Protein AF-A0A2P6RZK6-F1 (afdb_monomer)

Structure (mmCIF, N/CA/C/O backbone):
data_AF-A0A2P6RZK6-F1
#
_entry.id   AF-A0A2P6RZK6-F1
#
loop_
_atom_site.group_PDB
_atom_site.id
_atom_site.type_symbol
_atom_site.label_atom_id
_atom_site.label_alt_id
_atom_site.label_comp_id
_atom_site.label_asym_id
_atom_site.label_entity_id
_atom_site.label_seq_id
_atom_site.pdbx_PDB_ins_code
_atom_site.Cartn_x
_atom_site.Cartn_y
_atom_site.Cartn_z
_atom_site.occupancy
_atom_site.B_iso_or_equiv
_atom_site.auth_seq_id
_atom_site.auth_comp_id
_atom_site.auth_asym_id
_atom_site.auth_atom_id
_atom_site.pdbx_PDB_model_num
ATOM 1 N N . MET A 1 1 ? -6.494 -4.099 -17.503 1.00 28.72 1 MET A N 1
ATOM 2 C CA . MET A 1 1 ? -5.096 -4.482 -17.215 1.00 28.72 1 MET A CA 1
ATOM 3 C C . MET A 1 1 ? -5.135 -5.399 -15.998 1.00 28.72 1 MET A C 1
ATOM 5 O O . MET A 1 1 ? -5.299 -4.908 -14.892 1.00 28.72 1 MET A O 1
ATOM 9 N N . MET A 1 2 ? -5.185 -6.720 -16.198 1.00 30.56 2 MET A N 1
ATOM 10 C CA . MET A 1 2 ? -5.378 -7.677 -15.098 1.00 30.56 2 MET A CA 1
ATOM 11 C C . MET A 1 2 ? -4.011 -8.078 -14.539 1.00 30.56 2 MET A C 1
ATOM 13 O O . MET A 1 2 ? -3.192 -8.615 -15.280 1.00 30.56 2 MET A O 1
ATOM 17 N N . GLN A 1 3 ? -3.743 -7.759 -13.268 1.00 36.66 3 GLN A N 1
ATOM 18 C CA . GLN A 1 3 ? -2.532 -8.214 -12.582 1.00 36.66 3 GLN A CA 1
ATOM 19 C C . GLN A 1 3 ? -2.588 -9.738 -12.402 1.00 36.66 3 GLN A C 1
ATOM 21 O O . GLN A 1 3 ? -3.634 -10.295 -12.073 1.00 36.66 3 GLN A O 1
ATOM 26 N N . GLU A 1 4 ? -1.457 -10.400 -12.645 1.00 49.41 4 GLU A N 1
ATOM 27 C CA . GLU A 1 4 ? -1.244 -11.819 -12.360 1.00 49.41 4 GLU A CA 1
ATOM 28 C C . GLU A 1 4 ? -1.620 -12.201 -10.910 1.00 49.41 4 GLU A C 1
ATOM 30 O O . GLU A 1 4 ? -1.644 -11.334 -10.032 1.00 49.41 4 GLU A O 1
ATOM 35 N N . PRO A 1 5 ? -1.789 -13.505 -10.596 1.00 50.16 5 PRO A N 1
ATOM 36 C CA . PRO A 1 5 ? -1.989 -14.008 -9.225 1.00 50.16 5 PRO A CA 1
ATOM 37 C C . PRO A 1 5 ? -0.882 -13.625 -8.218 1.00 50.16 5 PRO A C 1
ATOM 39 O O . PRO A 1 5 ? -0.970 -13.945 -7.034 1.00 50.16 5 PRO A O 1
ATOM 42 N N . SER A 1 6 ? 0.186 -12.974 -8.684 1.00 55.44 6 SER A N 1
ATOM 43 C CA . SER A 1 6 ? 1.414 -12.689 -7.953 1.00 55.44 6 SER A CA 1
ATOM 44 C C . SER A 1 6 ? 1.315 -11.544 -6.951 1.00 55.44 6 SER A C 1
ATOM 46 O O . SER A 1 6 ? 2.235 -11.397 -6.150 1.00 55.44 6 SER A O 1
ATOM 48 N N . TYR A 1 7 ? 0.242 -10.746 -6.904 1.00 63.16 7 TYR A N 1
ATOM 49 C CA . TYR A 1 7 ? 0.174 -9.667 -5.909 1.00 63.16 7 TYR A CA 1
ATOM 50 C C . TYR A 1 7 ? 0.084 -10.198 -4.471 1.00 63.16 7 TYR A C 1
ATOM 52 O O . TYR A 1 7 ? 0.471 -9.488 -3.559 1.00 63.16 7 TYR A O 1
ATOM 60 N N . LEU A 1 8 ? -0.336 -11.446 -4.234 1.00 59.03 8 LEU A N 1
ATOM 61 C CA . LEU A 1 8 ? -0.295 -12.052 -2.891 1.00 59.03 8 LEU A CA 1
ATOM 62 C C . LEU A 1 8 ? 1.080 -12.622 -2.509 1.00 59.03 8 LEU A C 1
ATOM 64 O O . LEU A 1 8 ? 1.315 -12.933 -1.345 1.00 59.03 8 LEU A O 1
ATOM 68 N N . THR A 1 9 ? 1.993 -12.767 -3.472 1.00 59.50 9 THR A N 1
ATOM 69 C CA . THR A 1 9 ? 3.323 -13.369 -3.269 1.00 59.50 9 THR A CA 1
ATOM 70 C C . THR A 1 9 ? 4.474 -12.406 -3.563 1.00 59.50 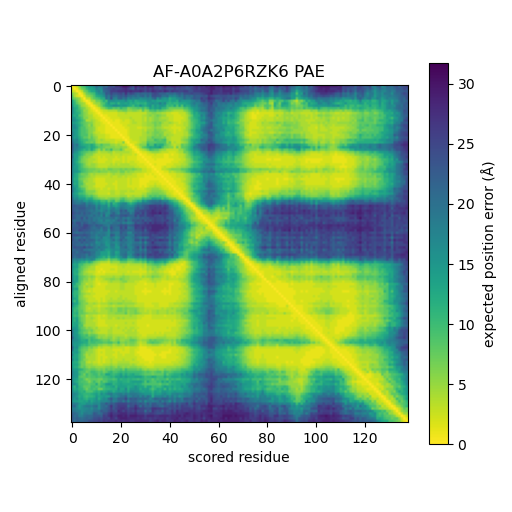9 THR A C 1
ATOM 72 O O . THR A 1 9 ? 5.631 -12.722 -3.291 1.00 59.50 9 THR A O 1
ATOM 75 N N . THR A 1 10 ? 4.178 -11.218 -4.092 1.00 72.25 10 THR A N 1
ATOM 76 C CA . THR A 1 10 ? 5.159 -10.208 -4.504 1.00 72.25 10 THR A CA 1
ATOM 77 C C . THR A 1 10 ? 4.788 -8.814 -3.982 1.00 72.25 10 THR A C 1
ATOM 79 O O . THR A 1 10 ? 3.839 -8.639 -3.222 1.00 72.25 10 THR A O 1
ATOM 82 N N . ALA A 1 11 ? 5.586 -7.804 -4.331 1.00 78.81 11 ALA A N 1
ATOM 83 C CA . ALA A 1 11 ? 5.276 -6.406 -4.045 1.00 78.81 11 ALA A CA 1
ATOM 84 C C . ALA A 1 11 ? 4.008 -5.954 -4.798 1.00 78.81 11 ALA A C 1
ATOM 86 O O . ALA A 1 11 ? 3.888 -6.202 -5.998 1.00 78.81 11 ALA A O 1
ATOM 87 N N . LEU A 1 12 ? 3.103 -5.232 -4.128 1.00 85.00 12 LEU A N 1
ATOM 88 C CA . LEU A 1 12 ? 1.922 -4.672 -4.788 1.00 85.00 12 LEU A CA 1
ATOM 89 C C . LEU A 1 12 ? 2.349 -3.539 -5.716 1.00 85.00 12 LEU A C 1
ATOM 91 O O . LEU A 1 12 ? 2.880 -2.534 -5.245 1.00 85.00 12 LEU A O 1
ATOM 95 N N . LYS A 1 13 ? 2.090 -3.677 -7.017 1.00 83.81 13 LYS A N 1
ATOM 96 C CA . LYS A 1 13 ? 2.293 -2.593 -7.982 1.00 83.81 13 LYS A CA 1
ATOM 97 C C . LYS A 1 13 ? 1.201 -1.538 -7.809 1.00 83.81 13 LYS A C 1
ATOM 99 O O . LYS A 1 13 ? 0.019 -1.874 -7.780 1.00 83.81 13 LYS A O 1
ATOM 104 N N . LEU A 1 14 ? 1.616 -0.282 -7.724 1.00 82.19 14 LEU A N 1
ATOM 105 C CA . 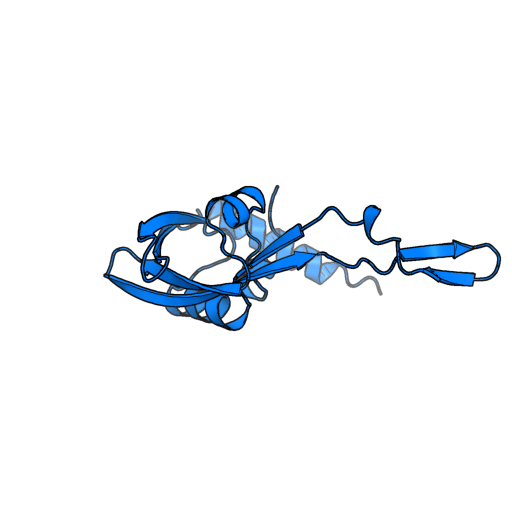LEU A 1 14 ? 0.747 0.886 -7.663 1.00 82.19 14 LEU A CA 1
ATOM 106 C C . LEU A 1 14 ? 0.800 1.636 -8.992 1.00 82.19 14 LEU A C 1
ATOM 108 O O . LEU A 1 14 ? 1.802 1.580 -9.706 1.00 82.19 14 LEU A O 1
ATOM 112 N N . ASP A 1 15 ? -0.266 2.372 -9.292 1.00 83.50 15 ASP A N 1
ATOM 113 C CA . ASP A 1 15 ? -0.241 3.344 -10.380 1.00 83.50 15 ASP A CA 1
ATOM 114 C C . ASP A 1 15 ? 0.815 4.421 -10.080 1.00 83.50 15 ASP A C 1
ATOM 116 O O . ASP A 1 15 ? 0.886 4.958 -8.967 1.00 83.50 15 ASP A O 1
ATOM 120 N N . ILE A 1 16 ? 1.663 4.719 -11.064 1.00 80.19 16 ILE A N 1
ATOM 121 C CA . ILE A 1 16 ? 2.757 5.668 -10.881 1.00 80.19 16 ILE A CA 1
ATOM 122 C C . ILE A 1 16 ? 2.252 7.093 -10.639 1.00 80.19 16 ILE A C 1
ATOM 124 O O . ILE A 1 16 ? 2.781 7.784 -9.769 1.00 80.19 16 ILE A O 1
ATOM 128 N N . ASN A 1 17 ? 1.175 7.505 -11.310 1.00 82.81 17 ASN A N 1
ATOM 129 C CA . ASN A 1 17 ? 0.586 8.830 -11.131 1.00 82.81 17 ASN A CA 1
ATOM 130 C C . ASN A 1 17 ? 0.031 8.976 -9.715 1.00 82.81 17 ASN A C 1
ATOM 132 O O . ASN A 1 17 ? 0.163 10.026 -9.089 1.00 82.81 17 ASN A O 1
ATOM 136 N N . PHE A 1 18 ? -0.552 7.900 -9.181 1.00 83.81 18 PHE A N 1
ATOM 137 C CA . PHE A 1 18 ? -1.007 7.858 -7.795 1.00 83.81 18 PHE A CA 1
ATOM 138 C C . PHE A 1 18 ? 0.165 8.028 -6.820 1.00 83.81 18 PHE A C 1
ATOM 140 O O . PHE A 1 18 ? 0.100 8.853 -5.909 1.00 83.81 18 PHE A O 1
ATOM 147 N N . ALA A 1 19 ? 1.262 7.296 -7.021 1.00 84.75 19 ALA A N 1
ATOM 148 C CA . ALA A 1 19 ? 2.421 7.381 -6.137 1.00 84.75 19 ALA A CA 1
ATOM 149 C C . ALA A 1 19 ? 3.134 8.740 -6.201 1.00 84.75 19 ALA A C 1
ATOM 151 O O . ALA A 1 19 ? 3.555 9.258 -5.163 1.00 84.75 19 ALA A O 1
ATOM 152 N N . GLN A 1 20 ? 3.232 9.334 -7.392 1.00 83.12 20 GLN A N 1
ATOM 153 C CA . GLN A 1 20 ? 3.792 10.669 -7.598 1.00 83.12 20 GLN A CA 1
ATOM 154 C C . GLN A 1 20 ? 2.909 11.752 -6.970 1.00 83.12 20 GLN A C 1
ATOM 156 O O . GLN A 1 20 ? 3.422 12.596 -6.234 1.00 83.12 20 GLN A O 1
ATOM 161 N N . LYS A 1 21 ? 1.582 11.688 -7.169 1.00 84.75 21 LYS A N 1
ATOM 162 C CA . LYS A 1 21 ? 0.605 12.643 -6.611 1.00 84.75 21 LYS A CA 1
ATOM 163 C C . LYS A 1 21 ? 0.762 12.827 -5.102 1.00 84.75 21 LYS A C 1
ATOM 165 O O . LYS A 1 21 ? 0.612 13.936 -4.597 1.00 84.75 21 LYS A O 1
ATOM 170 N N . TYR A 1 22 ? 1.072 11.748 -4.391 1.00 82.75 22 TYR A N 1
ATOM 171 C CA . TYR A 1 22 ? 1.213 11.754 -2.935 1.00 82.75 22 TYR A CA 1
ATOM 172 C C . TYR A 1 22 ? 2.668 11.701 -2.452 1.00 82.75 22 TYR A C 1
ATOM 174 O O . TYR A 1 22 ? 2.907 11.574 -1.251 1.00 82.75 22 TYR A O 1
ATOM 182 N N . ASN A 1 23 ? 3.639 11.819 -3.364 1.00 83.44 23 ASN A N 1
ATOM 183 C CA . ASN A 1 23 ? 5.072 11.759 -3.080 1.00 83.44 23 ASN A CA 1
ATOM 184 C C . ASN A 1 23 ? 5.454 10.548 -2.202 1.00 83.44 23 ASN A C 1
ATOM 186 O O . ASN A 1 23 ? 6.129 10.677 -1.177 1.00 83.44 23 ASN A O 1
ATOM 190 N N . LEU A 1 24 ? 4.985 9.359 -2.590 1.00 81.81 24 LEU A N 1
ATOM 191 C CA . LEU A 1 24 ? 5.144 8.125 -1.810 1.00 81.81 24 LEU A CA 1
ATOM 192 C C . LEU A 1 24 ? 6.548 7.503 -1.912 1.00 81.81 24 LEU A C 1
ATOM 194 O O . LEU A 1 24 ? 6.773 6.418 -1.376 1.00 81.81 24 LEU A O 1
ATOM 198 N N . SER A 1 25 ? 7.494 8.136 -2.610 1.00 78.56 25 SER A N 1
ATOM 199 C CA . SER A 1 25 ? 8.824 7.564 -2.834 1.00 78.56 25 SER A CA 1
ATOM 200 C C . SER A 1 25 ? 9.584 7.372 -1.519 1.00 78.56 25 SER A C 1
ATOM 202 O O . SER A 1 25 ? 9.878 8.330 -0.808 1.00 78.56 25 SER A O 1
ATOM 204 N N . SER A 1 26 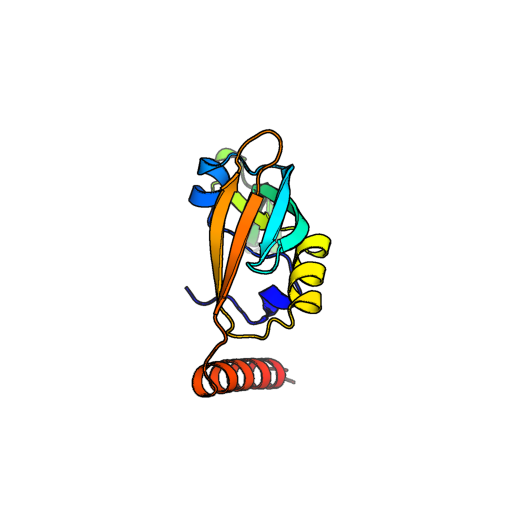? 9.895 6.113 -1.199 1.00 74.56 26 SER A N 1
ATOM 205 C CA . SER A 1 26 ? 10.632 5.684 -0.001 1.00 74.56 26 SER A CA 1
ATOM 206 C C . SER A 1 26 ? 10.019 6.141 1.327 1.00 74.56 26 SER A C 1
ATOM 208 O O . SER A 1 26 ? 10.725 6.232 2.331 1.00 74.56 26 SER A O 1
ATOM 210 N N . ARG A 1 27 ? 8.705 6.405 1.358 1.00 77.31 27 ARG A N 1
ATOM 211 C CA . ARG A 1 27 ? 8.000 6.805 2.581 1.00 77.31 27 ARG A CA 1
ATOM 212 C C . ARG A 1 27 ? 7.400 5.614 3.319 1.00 77.31 27 ARG A C 1
ATOM 214 O O . ARG A 1 27 ? 6.939 4.648 2.702 1.00 77.31 27 ARG A O 1
ATOM 221 N N . ASN A 1 28 ? 7.350 5.746 4.644 1.00 86.88 28 ASN A N 1
ATOM 222 C CA . ASN A 1 28 ? 6.466 4.950 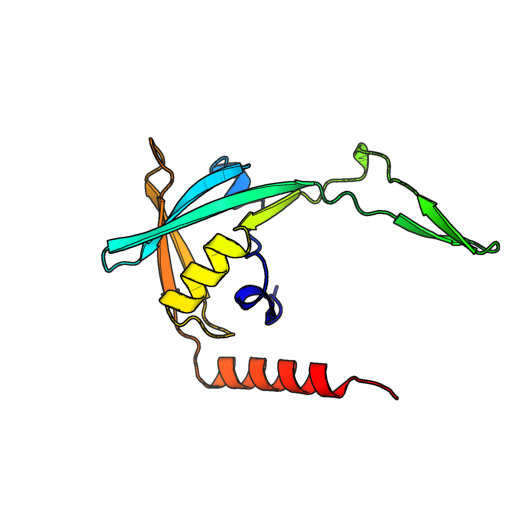5.484 1.00 86.88 28 ASN A CA 1
ATOM 223 C C . ASN A 1 28 ? 5.028 5.417 5.251 1.00 86.88 28 ASN A C 1
ATOM 225 O O . ASN A 1 28 ? 4.727 6.610 5.309 1.00 86.88 28 ASN A O 1
ATOM 229 N N . VAL A 1 29 ? 4.166 4.460 4.947 1.00 91.38 29 VAL A N 1
ATOM 230 C CA . VAL A 1 29 ? 2.750 4.649 4.667 1.00 91.38 29 VAL A CA 1
ATOM 231 C C . VAL A 1 29 ? 1.988 3.677 5.549 1.00 91.38 29 VAL A C 1
ATOM 233 O O . VAL A 1 29 ? 2.372 2.519 5.670 1.00 91.38 29 VAL A O 1
ATOM 236 N N . ASN A 1 30 ? 0.898 4.125 6.147 1.00 94.38 30 ASN A N 1
ATOM 237 C CA . ASN A 1 30 ? 0.030 3.279 6.946 1.00 94.38 30 ASN A CA 1
ATOM 238 C C . ASN A 1 30 ? -1.158 2.820 6.100 1.00 94.38 30 ASN A C 1
ATOM 240 O O . ASN A 1 30 ? -1.837 3.636 5.475 1.00 94.38 30 ASN A O 1
ATOM 244 N N . LEU A 1 31 ? -1.414 1.515 6.082 1.00 94.50 31 LEU A N 1
ATOM 245 C CA . LEU A 1 31 ? -2.652 0.946 5.564 1.00 94.50 31 LEU A CA 1
ATOM 246 C C . LEU A 1 31 ? -3.576 0.693 6.745 1.00 94.50 31 LEU A C 1
ATOM 248 O O . LEU A 1 31 ? -3.269 -0.142 7.590 1.00 94.50 31 LEU A O 1
ATOM 252 N N . GLN A 1 32 ? -4.683 1.416 6.812 1.00 96.06 32 GLN A N 1
ATOM 253 C CA . GLN A 1 32 ? -5.706 1.248 7.833 1.00 96.06 32 GLN A CA 1
ATOM 254 C C . GLN A 1 32 ? -6.917 0.560 7.206 1.00 96.06 32 GLN A C 1
ATOM 256 O O . GLN A 1 32 ? -7.277 0.877 6.081 1.00 96.06 32 GLN A O 1
ATOM 261 N N . ILE A 1 33 ? -7.576 -0.353 7.910 1.00 95.19 33 ILE A N 1
ATOM 262 C CA . ILE A 1 33 ? -8.886 -0.885 7.489 1.00 95.19 33 ILE A CA 1
ATOM 263 C C . ILE A 1 33 ? -10.007 -0.270 8.346 1.00 95.19 33 ILE A C 1
ATOM 265 O O . ILE A 1 33 ? -9.719 0.285 9.411 1.00 95.19 33 ILE A O 1
ATOM 269 N N . PRO A 1 34 ? -11.290 -0.369 7.947 1.00 93.56 34 PRO A N 1
ATOM 270 C CA . PRO A 1 34 ? -12.396 0.283 8.658 1.00 93.56 34 PRO A CA 1
ATOM 271 C C . PRO A 1 34 ? -12.524 -0.059 10.150 1.00 93.56 34 PRO A C 1
ATOM 273 O O . PRO A 1 34 ? -13.035 0.749 10.916 1.00 93.56 34 PRO A O 1
ATOM 276 N N . ASN A 1 35 ? -12.020 -1.217 10.591 1.00 90.62 35 ASN A N 1
ATOM 277 C CA . ASN A 1 35 ? -12.023 -1.600 12.008 1.00 90.62 35 ASN A CA 1
ATOM 278 C C . ASN A 1 35 ? -10.950 -0.881 12.863 1.00 90.62 35 ASN A C 1
ATOM 280 O O . ASN A 1 35 ? -10.843 -1.157 14.054 1.00 90.62 35 ASN A O 1
ATOM 284 N N . GLY A 1 36 ? -10.141 0.004 12.267 1.00 91.06 36 GLY A N 1
ATOM 285 C CA . GLY A 1 36 ? -9.090 0.778 12.939 1.00 91.06 36 GLY A CA 1
ATOM 286 C C . GLY A 1 36 ? -7.711 0.111 12.982 1.00 91.06 36 GLY A C 1
ATOM 287 O O . GLY A 1 36 ? -6.724 0.771 13.306 1.00 91.06 36 GLY A O 1
ATOM 288 N N . SER A 1 37 ? -7.605 -1.167 12.612 1.00 95.56 37 SER A N 1
ATOM 289 C CA . SER A 1 37 ? -6.316 -1.861 12.534 1.00 95.56 37 SER A CA 1
ATOM 290 C C . SER A 1 37 ? -5.438 -1.244 11.449 1.00 95.56 37 SER A C 1
ATOM 292 O O . SER A 1 37 ? -5.933 -0.864 10.385 1.00 95.56 37 SER A O 1
ATOM 294 N N . THR A 1 38 ? -4.137 -1.137 11.729 1.00 96.12 38 THR A N 1
ATOM 295 C CA . THR A 1 38 ? -3.183 -0.412 10.885 1.00 96.12 38 THR A CA 1
ATOM 296 C C . THR A 1 38 ? -1.911 -1.223 10.647 1.00 96.12 38 THR A C 1
ATOM 298 O O . THR A 1 38 ? -1.370 -1.831 11.569 1.00 96.12 38 THR A O 1
ATOM 301 N N . TRP A 1 39 ? -1.409 -1.192 9.411 1.00 95.44 39 TRP A N 1
ATOM 302 C CA . TRP A 1 39 ? -0.181 -1.855 8.981 1.00 95.44 39 TRP A CA 1
ATOM 303 C C . TRP A 1 39 ? 0.793 -0.848 8.364 1.00 95.44 39 TRP A C 1
ATOM 305 O O . TRP A 1 39 ? 0.464 -0.244 7.338 1.00 95.44 39 TRP A O 1
ATOM 315 N N . PRO A 1 40 ? 2.004 -0.687 8.925 1.00 94.56 40 PRO A N 1
ATOM 316 C CA . PRO A 1 40 ? 3.033 0.129 8.306 1.00 94.56 40 PRO A CA 1
ATOM 317 C C . PRO A 1 40 ? 3.613 -0.600 7.093 1.00 94.56 40 PRO A C 1
ATOM 319 O O . PRO A 1 40 ? 4.021 -1.764 7.158 1.00 94.56 40 PRO A O 1
ATOM 322 N N . VAL A 1 41 ? 3.680 0.103 5.973 1.00 92.81 41 VAL A N 1
ATOM 323 C CA . VAL A 1 41 ? 4.248 -0.383 4.723 1.00 92.81 41 VAL A CA 1
ATOM 324 C C . VAL A 1 41 ? 5.190 0.655 4.130 1.00 92.81 41 VAL A C 1
ATOM 326 O O . VAL A 1 41 ? 5.087 1.850 4.389 1.00 92.81 41 VAL A O 1
ATOM 329 N N . ILE A 1 42 ? 6.128 0.196 3.308 1.00 90.25 42 ILE A N 1
ATOM 330 C CA . ILE A 1 42 ? 7.049 1.081 2.594 1.00 90.25 42 ILE A CA 1
ATOM 331 C C . ILE A 1 42 ? 6.643 1.097 1.133 1.00 90.25 42 ILE A C 1
ATOM 333 O O . ILE A 1 42 ? 6.606 0.041 0.493 1.00 90.25 42 ILE A O 1
ATOM 337 N N . CYS A 1 43 ? 6.396 2.289 0.601 1.00 87.38 43 CYS A N 1
ATOM 338 C CA . CYS A 1 43 ? 6.255 2.489 -0.832 1.00 87.38 43 CYS A CA 1
ATOM 339 C C . CYS A 1 43 ? 7.617 2.856 -1.433 1.00 87.38 43 CYS A C 1
ATOM 341 O O . CYS A 1 43 ? 8.353 3.680 -0.898 1.00 87.38 43 CYS A O 1
ATOM 343 N N . SER A 1 44 ? 7.981 2.224 -2.544 1.00 84.75 44 SER A N 1
ATOM 344 C CA . SER A 1 44 ? 9.178 2.560 -3.315 1.00 84.75 44 SER A CA 1
ATOM 345 C C . SER A 1 44 ? 8.782 2.882 -4.744 1.00 84.75 44 SER A C 1
ATOM 347 O O . SER A 1 44 ? 8.113 2.065 -5.380 1.00 84.75 44 SER A O 1
ATOM 349 N N . VAL A 1 45 ? 9.235 4.032 -5.234 1.00 83.06 45 VAL A N 1
ATOM 350 C CA . VAL A 1 45 ? 9.238 4.367 -6.657 1.00 83.06 45 VAL A CA 1
ATOM 351 C C . VAL A 1 45 ? 10.664 4.146 -7.141 1.00 83.06 45 VAL A C 1
ATOM 353 O O . VAL A 1 45 ? 11.599 4.697 -6.564 1.00 83.06 45 VAL A O 1
ATOM 356 N N . THR A 1 46 ? 10.849 3.277 -8.129 1.00 74.94 46 THR A N 1
ATOM 357 C CA . THR A 1 46 ? 12.172 3.004 -8.705 1.00 74.94 46 THR A CA 1
ATOM 358 C C . THR A 1 46 ? 12.097 3.062 -10.215 1.00 74.94 46 THR A C 1
ATOM 360 O O . THR A 1 46 ? 11.143 2.536 -10.792 1.00 74.94 46 THR A O 1
ATOM 363 N N . ASN A 1 47 ? 13.145 3.587 -10.834 1.00 72.25 47 ASN A N 1
ATOM 364 C CA . ASN A 1 47 ? 13.385 3.405 -12.258 1.00 72.25 47 ASN A CA 1
ATOM 365 C C . ASN A 1 47 ? 13.700 1.931 -12.515 1.00 72.25 47 ASN A C 1
ATOM 367 O O . ASN A 1 47 ? 14.508 1.343 -11.790 1.00 72.25 47 ASN A O 1
ATOM 371 N N . ILE A 1 48 ? 13.053 1.318 -13.504 1.00 64.19 48 ILE A N 1
ATOM 372 C CA . ILE A 1 48 ? 13.531 0.031 -14.004 1.00 64.19 48 ILE A CA 1
ATOM 373 C C . ILE A 1 48 ? 14.749 0.337 -14.876 1.00 64.19 48 ILE A C 1
ATOM 375 O O . ILE A 1 48 ? 14.613 0.838 -15.988 1.00 64.19 48 ILE A O 1
ATOM 379 N N . GLU A 1 49 ? 15.950 0.062 -14.377 1.00 55.25 49 GLU A N 1
ATOM 380 C CA . GLU A 1 49 ? 17.081 -0.164 -15.274 1.00 55.25 49 GLU A CA 1
ATOM 381 C C . GLU A 1 49 ? 16.811 -1.505 -15.959 1.00 55.25 49 GLU A C 1
ATOM 383 O O . GLU A 1 49 ? 17.109 -2.561 -15.405 1.00 55.25 49 GLU A O 1
ATOM 388 N N . GLU A 1 50 ? 16.142 -1.503 -17.112 1.00 53.72 50 GLU A N 1
ATOM 389 C CA . GLU A 1 50 ? 16.156 -2.711 -17.929 1.00 53.72 50 GLU A CA 1
ATOM 390 C C . GLU A 1 50 ? 17.590 -2.899 -18.429 1.00 53.72 50 GLU A C 1
ATOM 392 O O . GLU A 1 50 ? 18.156 -2.006 -19.048 1.00 53.72 50 GLU A O 1
ATOM 397 N N . ASP A 1 51 ? 18.210 -4.043 -18.155 1.00 53.06 51 ASP A N 1
ATOM 398 C CA . ASP A 1 51 ? 19.363 -4.470 -18.940 1.00 53.06 51 ASP A CA 1
ATOM 399 C C . ASP A 1 51 ? 18.823 -4.929 -20.296 1.00 53.06 51 ASP A C 1
ATOM 401 O O . ASP A 1 51 ? 18.064 -5.897 -20.398 1.00 53.06 51 ASP A O 1
ATOM 405 N N . GLY A 1 52 ? 19.188 -4.217 -21.357 1.00 55.25 52 GLY A N 1
ATOM 406 C CA . GLY A 1 52 ? 18.788 -4.576 -22.706 1.00 55.25 52 GLY A CA 1
ATOM 407 C C . GLY A 1 52 ? 19.538 -5.808 -23.172 1.00 55.25 52 GLY A C 1
ATOM 408 O O . GLY A 1 52 ? 20.769 -5.861 -23.119 1.00 55.25 52 GLY A O 1
ATOM 409 N N . ILE A 1 53 ? 18.803 -6.794 -23.679 1.00 55.06 53 ILE A N 1
ATOM 410 C CA . ILE A 1 53 ? 19.376 -7.944 -24.374 1.00 55.06 53 ILE A CA 1
ATOM 411 C C . ILE A 1 53 ? 19.097 -7.769 -25.868 1.00 55.06 53 ILE A C 1
ATOM 413 O O . ILE A 1 53 ? 17.940 -7.709 -26.282 1.00 55.06 53 ILE A O 1
ATOM 417 N N . ARG A 1 54 ? 20.148 -7.667 -26.693 1.00 51.72 54 ARG A N 1
ATOM 418 C CA . ARG A 1 54 ? 20.029 -7.689 -28.162 1.00 51.72 54 ARG A CA 1
ATOM 419 C C . ARG A 1 54 ? 20.689 -8.952 -28.674 1.00 51.72 54 ARG A C 1
ATOM 421 O O . ARG A 1 54 ? 21.843 -9.230 -28.352 1.00 51.72 54 ARG A O 1
ATOM 428 N N . TYR A 1 55 ? 19.964 -9.675 -29.514 1.00 50.50 55 TYR A N 1
ATOM 429 C CA . TYR A 1 55 ? 20.530 -10.761 -30.298 1.00 50.50 55 TYR A CA 1
ATOM 430 C C . TYR A 1 55 ? 21.263 -10.150 -31.493 1.00 50.50 55 TYR A C 1
ATOM 432 O O . TYR A 1 55 ? 20.663 -9.444 -32.307 1.00 50.50 55 TYR A O 1
ATOM 440 N N . THR A 1 56 ? 22.570 -10.372 -31.574 1.00 60.88 56 THR A N 1
ATOM 441 C CA . THR A 1 56 ? 23.381 -10.028 -32.744 1.00 60.88 56 THR A CA 1
ATOM 442 C C . THR A 1 56 ? 23.748 -11.308 -33.490 1.00 60.88 56 THR A C 1
ATOM 444 O O . THR A 1 56 ? 23.554 -12.416 -32.989 1.00 60.88 56 THR A O 1
ATOM 447 N N . ARG A 1 57 ? 24.302 -11.176 -34.702 1.00 71.75 57 ARG A N 1
ATOM 448 C CA . ARG A 1 57 ? 24.847 -12.329 -35.440 1.00 71.75 57 ARG A CA 1
ATOM 449 C C . ARG A 1 57 ? 26.026 -13.006 -34.720 1.00 71.75 57 ARG A C 1
ATOM 451 O O . ARG A 1 57 ? 26.343 -14.137 -35.059 1.00 71.75 57 ARG A O 1
ATOM 458 N N . GLU A 1 58 ? 26.640 -12.338 -33.743 1.00 76.00 58 GLU A N 1
ATOM 459 C CA . GLU A 1 58 ? 27.826 -12.800 -33.005 1.00 76.00 58 GLU A CA 1
ATOM 460 C C . GLU A 1 58 ? 27.497 -13.302 -31.585 1.00 76.00 58 GLU A C 1
ATOM 462 O O . GLU A 1 58 ? 28.382 -13.780 -30.881 1.00 76.00 58 GLU A O 1
ATOM 467 N N . GLY A 1 59 ? 26.231 -13.219 -31.154 1.00 70.06 59 GLY A N 1
ATOM 468 C CA . GLY A 1 59 ? 25.779 -13.708 -29.851 1.00 70.06 59 GLY A CA 1
ATOM 469 C C . GLY A 1 59 ? 24.854 -12.739 -29.115 1.00 70.06 59 GLY A C 1
ATOM 470 O O . GLY A 1 59 ? 24.163 -11.911 -29.710 1.00 70.06 59 GLY A O 1
ATOM 471 N N . VAL A 1 60 ? 24.807 -12.875 -27.790 1.00 65.19 60 VAL A N 1
ATOM 472 C CA . VAL A 1 60 ? 23.968 -12.050 -26.915 1.00 65.19 60 VAL A CA 1
ATOM 473 C C . VAL A 1 60 ? 24.798 -10.900 -26.351 1.00 65.19 60 VAL A C 1
ATOM 475 O O . VAL A 1 60 ? 25.646 -11.113 -25.487 1.00 65.19 60 VAL A O 1
ATOM 478 N N . ALA A 1 61 ? 24.537 -9.675 -26.810 1.00 57.28 61 ALA A N 1
ATOM 479 C CA . ALA A 1 61 ? 25.151 -8.478 -26.244 1.00 57.28 61 ALA A CA 1
ATOM 480 C C . ALA A 1 61 ? 24.237 -7.888 -25.158 1.00 57.28 61 ALA A C 1
ATOM 482 O O . ALA A 1 61 ? 23.074 -7.567 -25.426 1.00 57.28 61 ALA A O 1
ATOM 483 N N . ARG A 1 62 ? 24.767 -7.741 -23.936 1.00 60.50 62 ARG A N 1
ATOM 484 C CA . ARG A 1 62 ? 24.130 -6.959 -22.865 1.00 60.50 62 ARG A CA 1
ATOM 485 C C . ARG A 1 62 ? 24.538 -5.505 -23.013 1.00 60.50 62 ARG A C 1
ATOM 487 O O . ARG A 1 62 ? 25.727 -5.211 -23.115 1.00 60.50 62 ARG A O 1
ATOM 494 N N . TYR A 1 63 ? 23.570 -4.606 -22.993 1.00 60.25 63 TYR A N 1
ATOM 495 C CA . TYR A 1 63 ? 23.824 -3.175 -23.014 1.00 60.25 63 TYR A CA 1
ATOM 496 C C . TYR A 1 63 ? 23.050 -2.503 -21.889 1.00 60.25 63 TYR A C 1
ATOM 498 O O . TYR A 1 63 ? 21.880 -2.796 -21.650 1.00 60.25 63 TYR A O 1
ATOM 506 N N . ARG A 1 64 ? 23.721 -1.573 -21.210 1.00 57.22 64 ARG A N 1
ATOM 507 C CA . ARG A 1 64 ? 23.063 -0.637 -20.306 1.00 57.22 64 ARG A CA 1
ATOM 508 C C . ARG A 1 64 ? 22.398 0.418 -21.184 1.00 57.22 64 ARG A C 1
ATOM 510 O O . ARG A 1 64 ? 23.108 1.137 -21.891 1.00 57.22 64 ARG A O 1
ATOM 517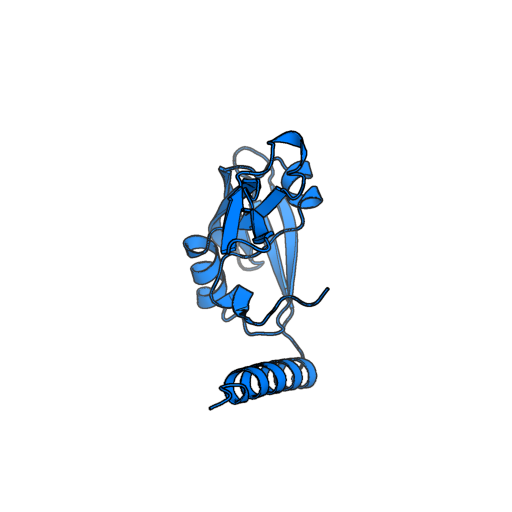 N N . TYR A 1 65 ? 21.064 0.481 -21.205 1.00 56.84 65 TYR A N 1
ATOM 518 C CA . TYR A 1 65 ? 20.398 1.545 -21.956 1.00 56.84 65 TYR A CA 1
ATOM 519 C C . TYR A 1 65 ? 20.841 2.905 -21.405 1.00 56.84 65 TYR A C 1
ATOM 521 O O . TYR A 1 65 ? 21.032 3.050 -20.193 1.00 56.84 65 TYR A O 1
ATOM 529 N N . PRO A 1 66 ? 21.002 3.916 -22.268 1.00 56.84 66 PRO A N 1
ATOM 530 C CA . PRO A 1 66 ? 21.236 5.266 -21.798 1.00 56.84 66 PRO A CA 1
ATOM 531 C C . PRO A 1 66 ? 20.113 5.712 -20.855 1.00 56.84 66 PRO A C 1
ATOM 533 O O . PRO A 1 66 ? 18.944 5.407 -21.095 1.00 56.84 66 PRO A O 1
ATOM 536 N N . SER A 1 67 ? 20.448 6.468 -19.809 1.00 50.59 67 SER A N 1
ATOM 537 C CA . SER A 1 67 ? 19.501 6.872 -18.755 1.00 50.59 67 SER A CA 1
ATOM 538 C C . SER A 1 67 ? 18.274 7.639 -19.268 1.00 50.59 67 SER A C 1
ATOM 540 O O . SER A 1 67 ? 17.242 7.650 -18.606 1.00 50.59 67 SER A O 1
ATOM 542 N N . TRP A 1 68 ? 18.346 8.237 -20.462 1.00 52.88 68 TRP A N 1
ATOM 543 C CA . TRP A 1 68 ? 17.226 8.923 -21.117 1.00 52.88 68 TRP A CA 1
ATOM 544 C C . TRP A 1 68 ? 16.201 7.992 -21.786 1.00 52.88 68 TRP A C 1
ATOM 546 O O . TRP A 1 68 ? 15.106 8.445 -22.119 1.00 52.88 68 TRP A O 1
ATOM 556 N N . CYS A 1 69 ? 16.520 6.709 -21.983 1.00 51.84 69 CYS A N 1
ATOM 557 C CA . CYS A 1 69 ? 15.591 5.709 -22.518 1.00 51.84 69 CYS A CA 1
ATOM 558 C C . CYS A 1 69 ? 14.677 5.099 -21.439 1.00 51.84 69 CYS A C 1
ATOM 560 O O . CYS A 1 69 ? 13.703 4.433 -21.780 1.00 51.84 69 CYS A O 1
ATOM 562 N N . ILE A 1 70 ? 14.954 5.340 -20.153 1.00 54.00 70 ILE A N 1
ATOM 563 C CA . ILE A 1 70 ? 14.184 4.794 -19.033 1.00 54.00 70 ILE A CA 1
ATOM 564 C C . ILE A 1 70 ? 13.101 5.804 -18.647 1.00 54.00 70 ILE A C 1
ATOM 566 O O . ILE A 1 70 ? 13.397 6.873 -18.117 1.00 54.00 70 ILE A O 1
ATOM 570 N N . ARG A 1 71 ? 11.836 5.480 -18.924 1.00 53.81 71 ARG A N 1
ATOM 571 C CA . ARG A 1 71 ? 10.682 6.274 -18.460 1.00 53.81 71 ARG A CA 1
ATOM 572 C C . ARG A 1 71 ? 9.654 5.480 -17.665 1.00 53.81 71 ARG A C 1
ATOM 574 O O . ARG A 1 71 ? 8.710 6.076 -17.156 1.00 53.81 71 ARG A O 1
ATOM 581 N N . GLU A 1 72 ? 9.818 4.167 -17.527 1.00 65.56 72 GLU A N 1
ATOM 582 C CA . GLU A 1 72 ? 8.926 3.387 -16.673 1.00 65.56 72 GLU A CA 1
ATOM 583 C C . GLU A 1 72 ? 9.420 3.430 -15.228 1.00 65.56 72 GLU A C 1
ATOM 585 O O . GLU A 1 72 ? 10.211 2.610 -14.759 1.00 65.56 72 GLU A O 1
ATOM 590 N N . GLU A 1 73 ? 8.944 4.443 -14.509 1.00 74.25 73 GLU A N 1
ATOM 591 C CA . GLU A 1 73 ? 8.938 4.418 -13.056 1.00 74.25 73 GLU A CA 1
ATOM 592 C C . GLU A 1 73 ? 7.894 3.404 -12.579 1.00 74.25 73 GLU A C 1
ATOM 594 O O . GLU A 1 73 ? 6.721 3.459 -12.953 1.00 74.25 73 GLU A O 1
ATOM 599 N N . VAL A 1 74 ? 8.308 2.490 -11.704 1.00 78.50 74 VAL A N 1
ATOM 600 C CA . VAL A 1 74 ? 7.385 1.552 -11.060 1.00 78.50 74 VAL A CA 1
ATOM 601 C C . VAL A 1 74 ? 7.231 1.930 -9.605 1.00 78.50 74 VAL A C 1
ATOM 603 O O . VAL A 1 74 ? 8.182 1.859 -8.821 1.00 78.50 74 VAL A O 1
ATOM 606 N N . ALA A 1 75 ? 6.002 2.271 -9.236 1.00 84.88 75 ALA A N 1
ATOM 607 C CA . ALA A 1 75 ? 5.598 2.403 -7.852 1.00 84.88 75 ALA A CA 1
ATOM 608 C C . ALA A 1 75 ? 5.148 1.051 -7.301 1.00 84.88 75 ALA A C 1
ATOM 610 O O . ALA A 1 75 ? 4.393 0.312 -7.937 1.00 84.88 75 ALA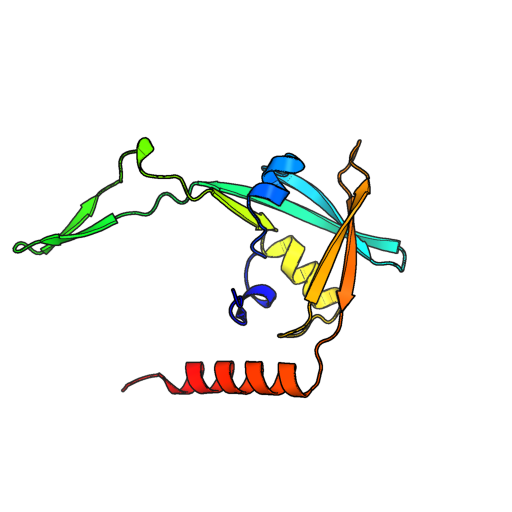 A O 1
ATOM 611 N N . ARG A 1 76 ? 5.613 0.709 -6.099 1.00 87.31 76 ARG A N 1
ATOM 612 C CA . ARG A 1 76 ? 5.215 -0.532 -5.434 1.00 87.31 76 ARG A CA 1
ATOM 613 C C . ARG A 1 76 ? 5.287 -0.458 -3.918 1.00 87.31 76 ARG A C 1
A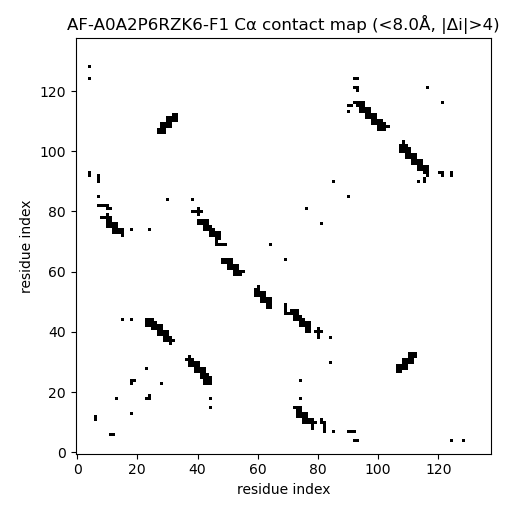TOM 615 O O . ARG A 1 76 ? 6.221 0.127 -3.368 1.00 87.31 76 ARG A O 1
ATOM 622 N N . ILE A 1 77 ? 4.350 -1.126 -3.248 1.00 87.25 77 ILE A N 1
ATOM 623 C CA . ILE A 1 77 ? 4.437 -1.419 -1.815 1.00 87.25 77 ILE A CA 1
ATOM 624 C C . ILE A 1 77 ? 5.353 -2.628 -1.633 1.00 87.25 77 ILE A C 1
ATOM 626 O O . ILE A 1 77 ? 5.133 -3.683 -2.229 1.00 87.25 77 ILE A O 1
ATOM 630 N N . ARG A 1 78 ? 6.399 -2.486 -0.814 1.00 86.88 78 ARG A N 1
ATOM 631 C CA . ARG A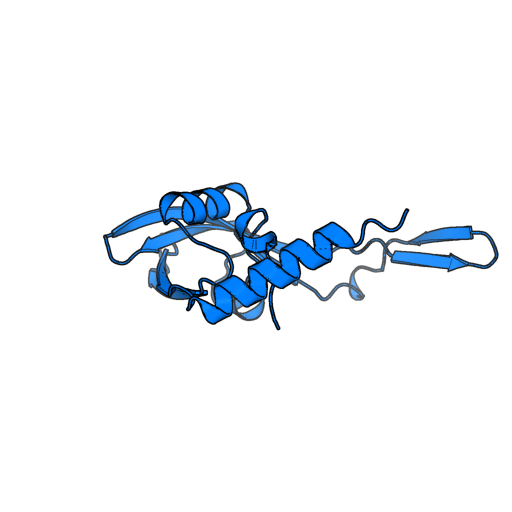 1 78 ? 7.390 -3.547 -0.593 1.00 86.88 78 ARG A CA 1
ATOM 632 C C . ARG A 1 78 ? 6.741 -4.827 -0.066 1.00 86.88 78 ARG A C 1
ATOM 634 O O . ARG A 1 78 ? 5.872 -4.788 0.804 1.00 86.88 78 ARG A O 1
ATOM 641 N N . TYR A 1 79 ? 7.268 -5.960 -0.536 1.00 84.31 79 TYR A N 1
ATOM 642 C CA . TYR A 1 79 ? 6.728 -7.297 -0.277 1.00 84.31 79 TYR A CA 1
ATOM 643 C C . TYR A 1 79 ? 6.456 -7.575 1.209 1.00 84.31 79 TYR A C 1
ATOM 645 O O . TYR A 1 79 ? 5.393 -8.079 1.536 1.00 84.31 79 TYR A O 1
ATOM 653 N N . ARG A 1 80 ? 7.366 -7.206 2.127 1.00 85.88 80 ARG A N 1
ATOM 654 C CA . ARG A 1 80 ? 7.207 -7.522 3.560 1.00 85.88 80 ARG A CA 1
ATOM 655 C C . ARG A 1 80 ? 5.956 -6.902 4.172 1.00 85.88 80 ARG A C 1
ATOM 657 O O . ARG A 1 80 ? 5.207 -7.598 4.847 1.00 85.88 80 ARG A O 1
ATOM 664 N N . GLY A 1 81 ? 5.749 -5.605 3.945 1.00 88.88 81 GLY A N 1
ATOM 665 C CA . GLY A 1 81 ? 4.600 -4.891 4.503 1.00 88.88 81 GLY A CA 1
ATOM 666 C C . GLY A 1 81 ? 3.299 -5.340 3.848 1.00 88.88 81 GLY A C 1
ATOM 667 O O . GLY A 1 81 ? 2.317 -5.614 4.532 1.00 88.88 81 GLY A O 1
ATOM 668 N N . TRP A 1 82 ? 3.323 -5.494 2.522 1.00 91.19 82 TRP A N 1
ATOM 669 C CA . TRP A 1 82 ? 2.148 -5.900 1.763 1.00 91.19 82 TRP A CA 1
ATOM 670 C C . TRP A 1 82 ? 1.695 -7.334 2.064 1.00 91.19 82 TRP A C 1
ATOM 672 O O . TRP A 1 82 ? 0.522 -7.545 2.348 1.00 91.19 82 TRP A O 1
ATOM 682 N N . ILE A 1 83 ? 2.603 -8.315 2.071 1.00 88.44 83 ILE A N 1
ATOM 683 C CA . ILE A 1 83 ? 2.252 -9.720 2.343 1.00 88.44 83 ILE A CA 1
ATOM 684 C C . ILE A 1 83 ? 1.681 -9.870 3.752 1.00 88.44 83 ILE A C 1
ATOM 686 O O . ILE A 1 83 ? 0.719 -10.614 3.943 1.00 88.44 83 ILE A O 1
ATOM 690 N N . LYS A 1 84 ? 2.228 -9.138 4.733 1.00 91.19 84 LYS A N 1
ATOM 691 C CA . LYS A 1 84 ? 1.684 -9.129 6.093 1.00 91.19 84 LYS A CA 1
ATOM 692 C C . LYS A 1 84 ? 0.254 -8.592 6.112 1.00 91.19 84 LYS A C 1
ATOM 694 O O . LYS A 1 84 ? -0.625 -9.265 6.634 1.00 91.19 84 LYS A O 1
ATOM 699 N N . PHE A 1 85 ? 0.017 -7.433 5.498 1.00 92.94 85 PHE A N 1
ATOM 700 C CA . PHE A 1 85 ? -1.328 -6.872 5.366 1.00 92.94 85 PHE A CA 1
ATOM 701 C C . PHE A 1 85 ? -2.291 -7.853 4.679 1.00 92.94 85 PHE A C 1
ATOM 703 O O . PHE A 1 85 ? -3.394 -8.074 5.171 1.00 92.94 85 PHE A O 1
ATOM 710 N N . ALA A 1 86 ? -1.869 -8.468 3.571 1.00 90.44 86 ALA A N 1
ATOM 711 C CA . ALA A 1 86 ? -2.695 -9.390 2.800 1.00 90.44 86 ALA A CA 1
ATOM 712 C C . ALA A 1 86 ? -3.055 -10.653 3.599 1.00 90.44 86 ALA A C 1
ATOM 714 O O . ALA A 1 86 ? -4.208 -11.077 3.597 1.00 90.44 86 ALA A O 1
ATOM 715 N N . THR A 1 87 ? -2.077 -11.218 4.311 1.00 90.25 87 THR A N 1
ATOM 716 C CA . THR A 1 87 ? -2.253 -12.415 5.146 1.00 90.25 87 THR A CA 1
ATOM 717 C C . THR A 1 87 ? -3.160 -12.130 6.335 1.00 90.25 87 THR A C 1
ATOM 719 O O . THR A 1 87 ? -4.134 -12.850 6.542 1.00 90.25 87 THR A O 1
ATOM 722 N N . ASP A 1 88 ? -2.877 -11.059 7.082 1.00 93.12 88 ASP A N 1
ATOM 723 C CA . ASP A 1 88 ? -3.622 -10.705 8.295 1.00 93.12 88 ASP A CA 1
ATOM 724 C C . ASP A 1 88 ? -5.101 -10.390 7.979 1.00 93.12 88 ASP A C 1
ATOM 726 O O . ASP A 1 88 ? -5.969 -10.608 8.820 1.00 93.12 88 ASP A O 1
ATOM 730 N N . ASN A 1 89 ? -5.398 -9.923 6.758 1.00 91.19 89 ASN A N 1
ATOM 731 C CA . ASN A 1 89 ? -6.753 -9.597 6.300 1.00 91.19 89 ASN A CA 1
ATOM 732 C C . ASN A 1 89 ? -7.396 -10.670 5.402 1.00 91.19 89 ASN A C 1
ATOM 734 O O . ASN A 1 89 ? -8.488 -10.453 4.876 1.00 91.19 89 ASN A O 1
ATOM 738 N N . GLY A 1 90 ? -6.743 -11.821 5.213 1.00 89.81 90 GLY A N 1
ATOM 739 C CA . GLY A 1 90 ? -7.299 -12.949 4.462 1.00 89.81 90 GLY A CA 1
ATOM 740 C C . GLY A 1 90 ? -7.574 -12.665 2.982 1.00 89.81 90 GLY A C 1
ATOM 741 O O . GLY A 1 90 ? -8.503 -13.251 2.426 1.00 89.81 90 GLY A O 1
ATOM 742 N N . LEU A 1 91 ? -6.797 -11.778 2.347 1.00 89.25 91 LEU A N 1
ATOM 743 C CA . LEU A 1 91 ? -6.955 -11.460 0.925 1.00 89.25 91 LEU A CA 1
ATOM 744 C C . LEU A 1 91 ? -6.721 -12.703 0.061 1.00 89.25 91 LEU A C 1
ATOM 746 O O . LEU A 1 91 ? -5.763 -13.456 0.252 1.00 89.25 91 LEU A O 1
ATOM 750 N N . GLN A 1 92 ? -7.569 -12.872 -0.947 1.00 85.00 92 GLN A N 1
ATOM 751 C CA . GLN A 1 92 ? -7.498 -13.951 -1.924 1.00 85.00 92 GLN A CA 1
ATOM 752 C C . GLN A 1 92 ? -7.333 -13.409 -3.342 1.00 85.00 92 GLN A C 1
ATOM 754 O O . GLN A 1 92 ? -7.578 -12.235 -3.629 1.00 85.00 92 GLN A O 1
ATOM 759 N N . VAL A 1 93 ? -6.896 -14.284 -4.252 1.00 82.00 93 VAL A N 1
ATOM 760 C CA . VAL A 1 93 ? -6.752 -13.919 -5.662 1.00 82.00 93 VAL A CA 1
ATOM 761 C C . VAL A 1 93 ? -8.123 -13.541 -6.219 1.00 82.00 93 VAL A C 1
ATOM 763 O O . VAL A 1 93 ? -9.085 -14.304 -6.121 1.00 82.00 93 VAL A O 1
ATOM 766 N N . GLY A 1 94 ? -8.187 -12.353 -6.812 1.00 81.88 94 GLY A N 1
ATOM 767 C CA . GLY A 1 94 ? -9.395 -11.731 -7.336 1.00 81.88 94 GLY A CA 1
ATOM 768 C C . GLY A 1 94 ? -9.993 -10.670 -6.415 1.00 81.88 94 GLY A C 1
ATOM 769 O O . GLY A 1 94 ? -10.766 -9.846 -6.906 1.00 81.88 94 GLY A O 1
ATOM 770 N N . ASP A 1 95 ? -9.667 -10.665 -5.117 1.00 87.12 95 ASP A N 1
ATOM 771 C CA . ASP A 1 95 ? -10.138 -9.616 -4.209 1.00 87.12 95 ASP A CA 1
ATOM 772 C C . ASP A 1 95 ? -9.548 -8.264 -4.626 1.00 87.12 95 ASP A C 1
ATOM 774 O O . ASP A 1 95 ? -8.400 -8.173 -5.067 1.00 87.12 95 ASP A O 1
ATOM 778 N N . THR A 1 96 ? -10.343 -7.206 -4.493 1.00 85.88 96 THR A N 1
ATOM 779 C CA . THR A 1 96 ? -9.966 -5.853 -4.910 1.00 85.88 96 THR A CA 1
ATOM 780 C C . THR A 1 96 ? -9.756 -4.966 -3.691 1.00 85.88 96 THR A C 1
ATOM 782 O O . THR A 1 96 ? -10.637 -4.852 -2.842 1.00 85.88 96 THR A O 1
ATOM 785 N N . CYS A 1 97 ? -8.602 -4.301 -3.618 1.00 90.19 97 CYS A N 1
ATOM 786 C CA . CYS A 1 97 ? -8.327 -3.279 -2.610 1.00 90.19 97 CYS A CA 1
ATOM 787 C C . CYS A 1 97 ? -8.522 -1.886 -3.200 1.00 90.19 97 CYS A C 1
ATOM 789 O O . CYS A 1 97 ? -7.909 -1.543 -4.212 1.00 90.19 97 CYS A O 1
ATOM 791 N N . VAL A 1 98 ? -9.338 -1.074 -2.536 1.00 89.31 98 VAL A N 1
ATOM 792 C CA . VAL A 1 98 ? -9.541 0.337 -2.868 1.00 89.31 98 VAL A CA 1
ATOM 793 C C . VAL A 1 98 ? -8.867 1.182 -1.799 1.00 89.31 98 VAL A C 1
ATOM 795 O O . VAL A 1 98 ? -9.129 1.002 -0.613 1.00 89.31 98 VAL A O 1
ATOM 798 N N . PHE A 1 99 ? -7.991 2.091 -2.223 1.00 90.62 99 PHE A N 1
ATOM 799 C CA . PHE A 1 99 ? -7.198 2.938 -1.336 1.00 90.62 99 PHE A CA 1
ATOM 800 C C . PHE A 1 99 ? -7.772 4.355 -1.317 1.00 90.62 99 PHE A C 1
ATOM 802 O O . PHE A 1 99 ? -7.794 5.040 -2.339 1.00 90.62 99 PHE A O 1
ATOM 809 N N . GLU A 1 100 ? -8.189 4.808 -0.143 1.00 90.75 100 GLU A N 1
ATOM 810 C CA . GLU A 1 100 ? -8.691 6.152 0.120 1.00 90.75 100 GLU A CA 1
ATOM 811 C C . GLU A 1 100 ? -7.718 6.870 1.058 1.00 90.75 100 GLU A C 1
ATOM 813 O O . GLU A 1 100 ? -7.392 6.367 2.128 1.00 90.75 100 GLU A O 1
ATOM 818 N N . MET A 1 101 ? -7.206 8.040 0.678 1.00 89.50 101 MET A N 1
ATOM 819 C CA . MET A 1 101 ? -6.314 8.788 1.566 1.00 89.50 101 MET A CA 1
ATOM 820 C C . MET A 1 101 ? -7.117 9.464 2.675 1.00 89.50 101 MET A C 1
ATOM 822 O O . MET A 1 101 ? -7.956 10.310 2.386 1.00 89.50 101 MET A O 1
ATOM 826 N N . ILE A 1 102 ? -6.788 9.160 3.932 1.00 93.31 102 ILE A N 1
ATOM 827 C CA . ILE A 1 102 ? -7.452 9.758 5.101 1.00 93.31 102 ILE A CA 1
ATOM 828 C C . ILE A 1 102 ? -6.544 10.702 5.894 1.00 93.31 102 ILE A C 1
ATOM 830 O O . ILE A 1 102 ? -7.038 11.566 6.613 1.00 93.31 102 ILE A O 1
ATOM 834 N N . LYS A 1 103 ? -5.216 10.560 5.775 1.00 90.88 103 LYS A N 1
ATOM 835 C CA . LYS A 1 103 ? -4.229 11.452 6.409 1.00 90.88 103 LYS A CA 1
ATOM 836 C C . LYS A 1 103 ? -2.998 11.597 5.521 1.00 90.88 103 LYS A C 1
ATOM 838 O O . LYS A 1 103 ? -2.546 10.614 4.940 1.00 90.88 103 LYS A O 1
ATOM 843 N N . GLN A 1 104 ? -2.445 12.806 5.442 1.00 86.94 104 GLN A N 1
ATOM 844 C CA . GLN A 1 104 ? -1.235 13.093 4.658 1.00 86.94 104 GLN A CA 1
ATOM 845 C C . GLN A 1 104 ? -0.040 13.525 5.522 1.00 86.94 104 GLN A C 1
ATOM 847 O O . GLN A 1 104 ? 1.104 13.299 5.131 1.00 86.94 104 GLN A O 1
ATOM 852 N N . GLN A 1 105 ? -0.281 14.148 6.680 1.00 84.00 105 GLN A N 1
ATOM 853 C CA . GLN A 1 105 ? 0.756 14.597 7.613 1.00 84.00 105 GLN A CA 1
ATOM 854 C C . GLN A 1 105 ? 0.319 14.338 9.067 1.00 84.00 105 GLN A C 1
ATOM 856 O O . GLN A 1 105 ? -0.880 14.415 9.346 1.00 84.00 105 GLN A O 1
ATOM 861 N N . PRO A 1 106 ? 1.253 14.047 9.995 1.00 83.12 106 PRO A N 1
ATOM 862 C CA . PRO A 1 106 ? 2.689 13.826 9.763 1.00 83.12 106 PRO A CA 1
ATOM 863 C C . PRO A 1 106 ? 2.986 12.491 9.055 1.00 83.12 106 PRO A C 1
ATOM 865 O O . PRO A 1 106 ? 4.013 12.360 8.395 1.00 83.12 106 PRO A O 1
ATOM 868 N N . GLU A 1 107 ? 2.057 11.537 9.127 1.00 87.62 107 GLU A N 1
ATOM 869 C CA . GLU A 1 107 ? 2.162 10.217 8.506 1.00 87.62 107 GLU A CA 1
ATOM 870 C C . GLU A 1 107 ? 1.071 10.026 7.452 1.00 87.62 107 GLU A C 1
ATOM 872 O O . GLU A 1 107 ? -0.109 10.309 7.686 1.00 87.62 107 GLU A O 1
ATOM 877 N N . ILE A 1 108 ? 1.459 9.515 6.284 1.00 90.69 108 ILE A N 1
ATOM 878 C CA . ILE A 1 108 ? 0.509 9.214 5.214 1.00 90.69 108 ILE A CA 1
ATOM 879 C C . ILE A 1 108 ? -0.257 7.949 5.592 1.00 90.69 108 ILE A C 1
ATOM 881 O O . ILE A 1 108 ? 0.347 6.903 5.822 1.00 90.69 108 ILE A O 1
ATOM 885 N N . THR A 1 109 ? -1.585 8.035 5.624 1.00 92.62 109 THR A N 1
ATOM 886 C CA . THR A 1 109 ? -2.470 6.908 5.925 1.00 92.62 109 THR A CA 1
ATOM 887 C C . THR A 1 109 ? -3.516 6.755 4.831 1.00 92.62 109 THR A C 1
ATOM 889 O O . THR A 1 109 ? -4.250 7.702 4.525 1.00 92.62 109 THR A O 1
ATOM 892 N N . PHE A 1 110 ? -3.603 5.548 4.279 1.00 93.38 110 PHE A N 1
ATOM 893 C CA . PHE A 1 110 ? -4.677 5.138 3.385 1.00 93.38 110 PHE A CA 1
ATOM 894 C C . PHE A 1 110 ? -5.631 4.206 4.121 1.00 93.38 110 PHE A C 1
ATOM 896 O O . PHE A 1 110 ? -5.207 3.192 4.673 1.00 93.38 110 PHE A O 1
ATOM 903 N N . LEU A 1 111 ? -6.916 4.536 4.092 1.00 92.62 111 LEU A N 1
ATOM 904 C CA . LEU A 1 111 ? -7.985 3.603 4.388 1.00 92.62 111 LEU A CA 1
ATOM 905 C C . LEU A 1 111 ? -8.114 2.627 3.215 1.00 92.62 111 LEU A C 1
ATOM 907 O O . LEU A 1 111 ? -8.209 3.037 2.058 1.00 92.62 111 LEU A O 1
ATOM 911 N N . VAL A 1 112 ? -8.082 1.335 3.511 1.00 93.62 112 VAL A N 1
ATOM 912 C CA . VAL A 1 112 ? -8.155 0.260 2.530 1.00 93.62 112 VAL A CA 1
ATOM 913 C C . VAL A 1 112 ? -9.484 -0.453 2.684 1.00 93.62 112 VAL A C 1
ATOM 915 O O . VAL A 1 112 ? -9.734 -1.132 3.682 1.00 93.62 112 VAL A O 1
ATOM 918 N N . HIS A 1 113 ? -10.325 -0.324 1.665 1.00 90.25 113 HIS A N 1
ATOM 919 C CA . HIS A 1 113 ? -11.562 -1.085 1.549 1.00 90.25 113 HIS A CA 1
ATOM 920 C C . HIS A 1 113 ? -11.276 -2.363 0.766 1.00 90.25 113 HIS A C 1
ATOM 922 O O . HIS A 1 113 ? -10.780 -2.309 -0.362 1.00 90.25 113 HIS A O 1
ATOM 928 N N . ILE A 1 114 ? -11.560 -3.516 1.369 1.00 91.44 114 ILE A N 1
ATOM 929 C CA . ILE A 1 114 ? -11.353 -4.828 0.748 1.00 91.44 114 ILE A CA 1
ATOM 930 C C . ILE A 1 114 ? -12.695 -5.317 0.213 1.00 91.44 114 ILE A C 1
ATOM 932 O O . ILE A 1 114 ? -13.621 -5.588 0.975 1.00 91.44 114 ILE A O 1
ATOM 936 N N . ILE A 1 115 ? -12.789 -5.434 -1.107 1.00 90.25 115 ILE A N 1
ATOM 937 C CA . ILE A 1 115 ? -13.962 -5.944 -1.809 1.00 90.25 115 ILE A CA 1
ATOM 938 C C . ILE A 1 115 ? -13.668 -7.387 -2.201 1.00 90.25 115 ILE A C 1
ATOM 940 O O . ILE A 1 115 ? -12.799 -7.655 -3.035 1.00 90.25 115 ILE A O 1
ATOM 944 N N . GLN A 1 116 ? -14.391 -8.320 -1.587 1.00 89.75 116 GLN A N 1
ATOM 945 C CA . GLN A 1 116 ? -14.222 -9.739 -1.869 1.00 89.75 116 GLN A CA 1
ATOM 946 C C . GLN A 1 116 ? -14.720 -10.086 -3.271 1.00 89.75 116 GLN A C 1
ATOM 948 O O . GLN A 1 116 ? -15.796 -9.664 -3.701 1.00 89.75 116 GLN A O 1
ATOM 953 N N . ALA A 1 117 ? -13.941 -10.898 -3.974 1.00 85.06 117 ALA A N 1
ATOM 954 C CA . ALA A 1 117 ? -14.298 -11.369 -5.296 1.00 85.06 117 ALA A CA 1
ATOM 955 C C . ALA A 1 117 ? -15.475 -12.343 -5.252 1.00 85.06 117 ALA A C 1
ATOM 957 O O . ALA A 1 117 ? -15.600 -13.168 -4.342 1.00 85.06 117 ALA A O 1
ATOM 958 N N . THR A 1 118 ? -16.289 -12.318 -6.305 1.00 87.69 118 THR A N 1
ATOM 959 C CA . THR A 1 118 ? -17.327 -13.335 -6.495 1.00 87.69 118 THR A CA 1
ATOM 960 C C . THR A 1 118 ? -16.709 -14.709 -6.768 1.00 87.69 118 THR A C 1
ATOM 962 O O . THR A 1 118 ? -15.586 -14.822 -7.269 1.00 87.69 118 THR A O 1
ATOM 965 N N . TYR A 1 119 ? -17.467 -15.776 -6.505 1.00 79.81 119 TYR A N 1
ATOM 966 C CA . TYR A 1 119 ? -17.042 -17.147 -6.806 1.00 79.81 119 TYR A CA 1
ATOM 967 C C . TYR A 1 119 ? -16.638 -17.340 -8.273 1.00 79.81 119 TYR A C 1
ATOM 969 O O . TYR A 1 119 ? -15.632 -17.993 -8.543 1.00 79.81 119 TYR A O 1
ATOM 977 N N . ALA A 1 120 ? -17.366 -16.734 -9.216 1.00 79.38 120 ALA A N 1
ATOM 978 C CA . ALA A 1 120 ? -17.045 -16.811 -10.641 1.00 79.38 120 ALA A CA 1
ATOM 979 C C . ALA A 1 120 ? -15.653 -16.227 -10.942 1.00 79.38 120 ALA A C 1
ATOM 981 O O . ALA A 1 120 ? -14.851 -16.843 -11.644 1.00 79.38 120 ALA A O 1
ATOM 982 N N . THR A 1 121 ? -15.337 -15.077 -10.342 1.00 76.69 121 THR A N 1
ATOM 983 C CA . THR A 1 121 ? -14.027 -14.426 -10.451 1.00 76.69 121 THR A CA 1
ATOM 984 C C . THR A 1 121 ? -12.917 -15.303 -9.863 1.00 76.69 121 THR A C 1
ATOM 986 O O . THR A 1 121 ? -11.891 -15.514 -10.508 1.00 76.69 121 THR A O 1
ATOM 989 N N . LYS A 1 122 ? -13.138 -15.888 -8.678 1.00 77.31 122 LYS A N 1
ATOM 990 C CA . LYS A 1 122 ? -12.167 -16.783 -8.022 1.00 77.31 122 LYS A CA 1
ATOM 991 C C . LYS A 1 122 ? -11.900 -18.050 -8.843 1.00 77.31 122 LYS A C 1
ATOM 993 O O . LYS A 1 122 ? -10.746 -18.435 -9.019 1.00 77.31 122 LYS A O 1
ATOM 998 N N . LEU A 1 123 ? -12.944 -18.671 -9.399 1.00 73.94 123 LEU A N 1
ATOM 999 C CA . LEU A 1 123 ? -12.818 -19.836 -10.285 1.00 73.94 123 LEU A CA 1
ATOM 1000 C C . LEU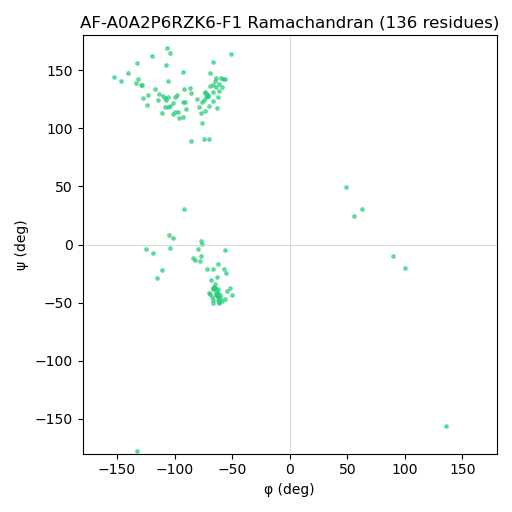 A 1 123 ? -12.032 -19.505 -11.556 1.00 73.94 123 LEU A C 1
ATOM 1002 O O . LEU A 1 123 ? -11.167 -20.281 -11.959 1.00 73.94 123 LEU A O 1
ATOM 1006 N N . HIS A 1 124 ? -12.284 -18.342 -12.158 1.00 76.44 124 HIS A N 1
ATOM 1007 C CA . HIS A 1 124 ? -11.547 -17.892 -13.334 1.00 76.44 124 HIS A CA 1
ATOM 1008 C C . HIS A 1 124 ? -10.040 -17.774 -13.052 1.00 76.44 124 HIS A C 1
ATOM 1010 O O . HIS A 1 124 ? -9.228 -18.342 -13.786 1.00 76.44 124 HIS A O 1
ATOM 1016 N N . PHE A 1 125 ? -9.655 -17.125 -11.948 1.00 69.19 125 PHE A N 1
ATOM 1017 C CA . PHE A 1 125 ? -8.247 -17.005 -11.560 1.00 69.19 125 PHE A CA 1
ATOM 1018 C C . PHE A 1 125 ? -7.605 -18.343 -11.170 1.00 69.19 125 PHE A C 1
ATOM 1020 O O . PHE A 1 125 ? -6.445 -18.589 -11.515 1.00 69.19 125 PHE A O 1
ATOM 1027 N N . ASN A 1 126 ? -8.346 -19.230 -10.503 1.00 68.06 126 ASN A N 1
ATOM 1028 C CA . ASN A 1 126 ? -7.870 -20.577 -10.182 1.00 68.06 126 ASN A CA 1
ATOM 1029 C C . ASN A 1 126 ? -7.589 -21.389 -11.450 1.00 68.06 126 ASN A C 1
ATOM 1031 O O . ASN A 1 126 ? -6.527 -22.003 -11.557 1.00 68.06 126 ASN A O 1
ATOM 1035 N N . ASN A 1 127 ? -8.486 -21.334 -12.437 1.00 66.56 127 ASN A N 1
ATOM 1036 C CA . ASN A 1 127 ? -8.310 -22.020 -13.716 1.00 66.56 127 ASN A CA 1
ATOM 1037 C C . ASN A 1 127 ? -7.106 -21.472 -14.493 1.00 66.56 127 ASN A C 1
ATOM 1039 O O . ASN A 1 127 ? -6.317 -22.252 -15.022 1.00 66.56 127 ASN A O 1
ATOM 1043 N N . ILE A 1 128 ? -6.897 -20.150 -14.518 1.00 65.19 128 ILE A N 1
ATOM 1044 C CA . ILE A 1 128 ? -5.688 -19.552 -15.114 1.00 65.19 128 ILE A CA 1
ATOM 1045 C C . ILE A 1 128 ? -4.427 -20.037 -14.388 1.00 65.19 128 ILE A C 1
ATOM 1047 O O . ILE A 1 128 ? -3.468 -20.457 -15.035 1.00 65.19 128 ILE A O 1
ATOM 1051 N N . SER A 1 129 ? -4.437 -20.039 -13.053 1.00 59.28 129 SER A N 1
ATOM 1052 C CA . SER A 1 129 ? -3.289 -20.455 -12.238 1.00 59.28 129 SER A CA 1
ATOM 1053 C C . SER A 1 129 ? -2.936 -21.935 -12.435 1.00 59.28 129 SER A C 1
ATOM 1055 O O . SER A 1 129 ? -1.758 -22.286 -12.499 1.00 59.28 129 SER A O 1
ATOM 1057 N N . GLN A 1 130 ? -3.934 -22.817 -12.561 1.00 56.09 130 GLN A N 1
ATOM 1058 C CA . GLN A 1 130 ? -3.710 -24.232 -12.876 1.00 56.09 130 GLN A CA 1
ATOM 1059 C C . GLN A 1 130 ? -3.224 -24.433 -14.315 1.00 56.09 130 GLN A C 1
ATOM 1061 O O . GLN A 1 130 ? -2.272 -25.179 -14.537 1.00 56.09 130 GLN A O 1
ATOM 1066 N N . ASN A 1 131 ? -3.793 -23.711 -15.282 1.00 45.03 131 ASN A N 1
ATOM 1067 C CA . ASN A 1 131 ? -3.350 -23.773 -16.675 1.00 45.03 131 ASN A CA 1
ATOM 1068 C C . ASN A 1 131 ? -1.916 -23.246 -16.863 1.00 45.03 131 ASN A C 1
ATOM 1070 O O . ASN A 1 131 ? -1.176 -23.793 -17.675 1.00 45.03 131 ASN A O 1
ATOM 1074 N N . MET A 1 132 ? -1.480 -22.244 -16.089 1.00 38.53 132 MET A N 1
ATOM 1075 C CA . MET A 1 132 ? -0.072 -21.821 -16.046 1.00 38.53 132 MET A CA 1
ATOM 1076 C C . MET A 1 132 ? 0.849 -22.904 -15.456 1.00 38.53 132 MET A C 1
ATOM 1078 O O . MET A 1 132 ? 1.954 -23.090 -15.960 1.00 38.53 132 MET A O 1
ATOM 1082 N N . LYS A 1 133 ? 0.403 -23.667 -14.444 1.00 44.09 133 LYS A N 1
ATOM 1083 C CA . LYS A 1 133 ? 1.168 -24.804 -13.883 1.00 44.09 133 LYS A CA 1
ATOM 1084 C C . LYS A 1 133 ? 1.291 -25.984 -14.854 1.00 44.09 133 LYS A C 1
ATOM 1086 O O . LYS A 1 133 ? 2.301 -26.681 -14.824 1.00 44.09 133 LYS A O 1
ATOM 1091 N N . LEU A 1 134 ? 0.298 -26.189 -15.719 1.00 44.78 134 LEU A N 1
ATOM 1092 C CA . LEU A 1 134 ? 0.276 -27.262 -16.720 1.00 44.78 134 LEU A CA 1
ATOM 1093 C C . LEU A 1 134 ? 1.107 -26.952 -17.980 1.00 44.78 134 LEU A C 1
ATOM 1095 O O . LEU A 1 134 ? 1.277 -27.826 -18.822 1.00 44.78 134 LEU A O 1
ATOM 1099 N N . ARG A 1 135 ? 1.686 -25.747 -18.101 1.00 39.38 135 ARG A N 1
ATOM 1100 C CA . ARG A 1 135 ? 2.618 -25.376 -19.185 1.00 39.38 135 ARG A CA 1
ATOM 1101 C C . ARG A 1 135 ? 4.096 -25.620 -18.850 1.00 39.38 135 ARG A C 1
ATOM 1103 O O . ARG A 1 135 ? 4.963 -24.928 -19.379 1.00 39.38 135 ARG A O 1
ATOM 1110 N N . ARG A 1 136 ? 4.423 -26.617 -18.018 1.00 37.91 136 ARG A N 1
ATOM 1111 C CA . ARG A 1 136 ? 5.750 -27.249 -18.128 1.00 37.91 136 ARG A CA 1
ATOM 1112 C C . ARG A 1 136 ? 5.725 -28.127 -19.375 1.00 37.91 136 ARG A C 1
ATOM 1114 O O . ARG A 1 136 ? 5.281 -29.268 -19.325 1.00 37.91 136 ARG A O 1
ATOM 1121 N N . ILE A 1 137 ? 6.112 -27.526 -20.496 1.00 34.94 137 ILE A N 1
ATOM 1122 C CA . ILE A 1 137 ? 6.458 -28.253 -21.719 1.00 34.94 137 ILE A CA 1
ATOM 1123 C C . ILE A 1 137 ? 7.621 -29.200 -21.347 1.00 34.94 137 ILE A C 1
ATOM 1125 O O . ILE A 1 137 ? 8.486 -28.752 -20.587 1.00 34.94 137 ILE A O 1
ATOM 1129 N N . PRO A 1 138 ? 7.602 -30.480 -21.770 1.00 40.06 138 PRO A N 1
ATOM 1130 C CA . PRO A 1 138 ? 8.687 -31.426 -21.501 1.00 40.06 138 PRO A CA 1
ATOM 1131 C C . PRO A 1 138 ? 10.054 -30.920 -21.973 1.00 40.06 138 PRO A C 1
ATOM 1133 O O . PRO A 1 138 ? 10.097 -30.162 -22.971 1.00 40.06 138 PRO A O 1
#

InterPro domains:
  IPR003340 B3 DNA binding domain [PF02362] (11-116)
  IPR003340 B3 DNA binding domain [PS50863] (1-118)
  IPR003340 B3 DNA binding domain [cd10017] (17-115)
  IPR015300 DNA-binding pseudobarrel domain superfamily [G3DSA:2.40.330.10] (1-120)
  IPR015300 DNA-binding pseudobarrel domain superfamily [SSF101936] (27-116)
  IPR044837 B3 domain-containing protein REM16-like [PTHR31391] (5-117)

Solvent-accessible surface area (backbone atoms only — not comparable to full-atom values): 8116 Å² total; per-residue (Å²): 138,84,78,66,85,50,55,76,79,34,48,37,77,46,60,43,67,62,34,59,77,67,63,35,60,74,31,72,33,33,44,26,37,94,89,70,55,71,41,72,28,43,28,40,59,42,72,56,81,62,74,42,79,44,85,51,99,90,44,80,49,79,40,80,61,59,79,87,77,55,78,63,57,46,21,27,33,40,38,73,36,43,38,50,52,36,60,80,67,67,66,53,73,64,43,43,78,46,79,41,82,77,38,72,70,98,55,35,28,28,40,43,49,78,45,80,51,53,70,69,51,35,51,52,53,49,52,52,55,50,54,60,66,67,61,68,72,132

Nearest PDB structures (foldseek):
  2zfw-assembly1_B  TM=3.067E-01  e=5.805E+00  Synechococcus sp.
  5knb-assembly1_G  TM=3.481E-01  e=8.777E+00  Enterococcus hirae ATCC 9790
  2zfw-assembly1_A  TM=3.078E-01  e=6.533E+00  Synechococcus sp.
  4bqh-assembly1_A  TM=1.928E-01  e=3.412E+00  Trypanosoma brucei
  7m3j-assembly1_B  TM=2.623E-01  e=7.799E+00  Homo sapiens

Radius of gyration: 18.5 Å; Cα contacts (8 Å, |Δi|>4): 218; chains: 1; bounding box: 45×46×48 Å

Organism: Rosa chinensis (NCBI:txid74649)

Sequence (138 aa):
MMQEPSYLTTALKLDINFAQKYNLSSRNVNLQIPNGSTWPVICSVTNIEEDGIRYTREGVARYRYPSWCIREEVARIRYRGWIKFATDNGLQVGDTCVFEMIKQQPEITFLVHIIQATYATKLHFNNISQNMKLRRIP

Mean predicted aligned error: 11.53 Å

pLDDT: mean 75.3, std 17.36, range [28.72, 96.12]

Foldseek 3Di:
DDDAQCVLVFWAWDDPCVCVVLVLAQAWEWEAEPVGDIFTWHKHWDFPQDQDWDQDPVGTDTDRPDPVVTDDTIITTGRVRSNVVCVVVVPGPQKDWDWDFDDNPPHTYTHIDIHDHDPVSRVVSVVVVVVVVVPPDD

Secondary structure (DSSP, 8-state):
-PPPGGGGTSPEEE-HHHHHHTT-TT-EEEEE-TTS-EEEEEEEEEE---EEEEEETTEEEEEE--GGG---EEEEE-HHHHHHHHHHTT--TT-EEEEEEEE-SSSEEEEEEEEPPPHHHHHHHHHHHHHHHTT---